Protein AF-A0A846ND90-F1 (afdb_monomer_lite)

Structure (mmCIF, N/CA/C/O backbone):
data_AF-A0A846ND90-F1
#
_entry.id   AF-A0A846ND90-F1
#
loop_
_atom_site.group_PDB
_atom_site.id
_atom_site.type_symbol
_atom_site.label_atom_id
_atom_site.label_alt_id
_atom_site.label_comp_id
_atom_site.label_asym_id
_atom_site.label_entity_id
_atom_site.label_seq_id
_atom_site.pdbx_PDB_ins_code
_atom_site.Cartn_x
_atom_site.Cartn_y
_atom_site.Cartn_z
_atom_site.occupancy
_atom_site.B_iso_or_equiv
_atom_site.auth_seq_id
_atom_site.auth_comp_id
_atom_site.auth_asym_id
_atom_site.auth_atom_id
_atom_site.pdbx_PDB_model_num
ATOM 1 N N . GLU A 1 1 ? 7.556 6.032 19.348 1.00 87.06 1 GLU A N 1
ATOM 2 C CA . GLU A 1 1 ? 6.695 7.210 19.577 1.00 87.06 1 GLU A CA 1
ATOM 3 C C . GLU A 1 1 ? 6.158 7.817 18.280 1.00 87.06 1 GLU A C 1
ATOM 5 O O . GLU A 1 1 ? 4.956 7.757 18.061 1.00 87.06 1 GLU A O 1
ATOM 10 N N . MET A 1 2 ? 7.021 8.259 17.358 1.00 95.12 2 MET A N 1
ATOM 11 C CA . MET A 1 2 ? 6.627 8.879 16.077 1.00 95.12 2 MET A CA 1
ATOM 12 C C . MET A 1 2 ? 5.592 8.087 15.252 1.00 95.12 2 MET A C 1
ATOM 14 O O . MET A 1 2 ? 4.569 8.639 14.861 1.00 95.12 2 MET A O 1
ATOM 18 N N . TRP A 1 3 ? 5.807 6.786 15.017 1.00 96.06 3 TRP A N 1
ATOM 19 C CA . TRP A 1 3 ? 4.872 5.975 14.218 1.00 96.06 3 TRP A CA 1
ATOM 20 C C . TRP A 1 3 ? 3.483 5.865 14.852 1.00 96.06 3 TRP A C 1
ATOM 22 O O . TRP A 1 3 ? 2.483 5.852 14.142 1.00 96.06 3 TRP A O 1
ATOM 32 N N . LYS A 1 4 ? 3.401 5.826 16.188 1.00 96.75 4 LYS A N 1
ATOM 33 C CA . LYS A 1 4 ? 2.114 5.782 16.896 1.00 96.75 4 LYS A CA 1
ATOM 34 C C . LYS A 1 4 ? 1.340 7.084 16.689 1.00 96.75 4 LYS A C 1
ATOM 36 O O . LYS A 1 4 ? 0.160 7.034 16.376 1.00 96.75 4 LYS A O 1
ATOM 41 N N . GLN A 1 5 ? 2.016 8.228 16.797 1.00 97.19 5 GLN A N 1
ATOM 42 C CA . GLN A 1 5 ? 1.405 9.540 16.560 1.00 97.19 5 GLN A CA 1
ATOM 43 C C . GLN A 1 5 ? 0.923 9.688 15.114 1.00 97.19 5 GLN A C 1
ATOM 45 O O . GLN A 1 5 ? -0.200 10.133 14.882 1.00 97.19 5 GLN A O 1
ATOM 50 N N . LEU A 1 6 ? 1.735 9.247 14.146 1.00 97.38 6 LEU A N 1
ATOM 51 C CA . LEU A 1 6 ? 1.338 9.215 12.740 1.00 97.38 6 LEU A CA 1
ATOM 52 C C . LEU A 1 6 ? 0.095 8.340 12.529 1.00 97.38 6 LEU A C 1
ATOM 54 O O . LEU A 1 6 ? -0.850 8.772 11.878 1.00 97.38 6 LEU A O 1
ATOM 58 N N . ALA A 1 7 ? 0.062 7.144 13.120 1.00 97.69 7 ALA A N 1
ATOM 59 C CA . ALA A 1 7 ? -1.089 6.254 13.016 1.00 97.69 7 ALA A CA 1
ATOM 60 C C . ALA A 1 7 ? -2.369 6.873 13.593 1.00 97.69 7 ALA A C 1
ATOM 62 O O . ALA A 1 7 ? -3.419 6.767 12.967 1.00 97.69 7 ALA A O 1
ATOM 63 N N . GLU A 1 8 ? -2.305 7.532 14.754 1.00 97.69 8 GLU A N 1
ATOM 64 C CA . GLU A 1 8 ? -3.481 8.194 15.338 1.00 97.69 8 GLU A CA 1
ATOM 65 C C . GLU A 1 8 ? -3.998 9.337 14.460 1.00 97.69 8 GLU A C 1
ATOM 67 O O . GLU A 1 8 ? -5.210 9.474 14.268 1.00 97.69 8 GLU A O 1
ATOM 72 N N . ARG A 1 9 ? -3.088 10.108 13.856 1.00 97.69 9 ARG A N 1
ATOM 73 C CA . ARG A 1 9 ? -3.450 11.152 12.898 1.00 97.69 9 ARG A CA 1
ATOM 74 C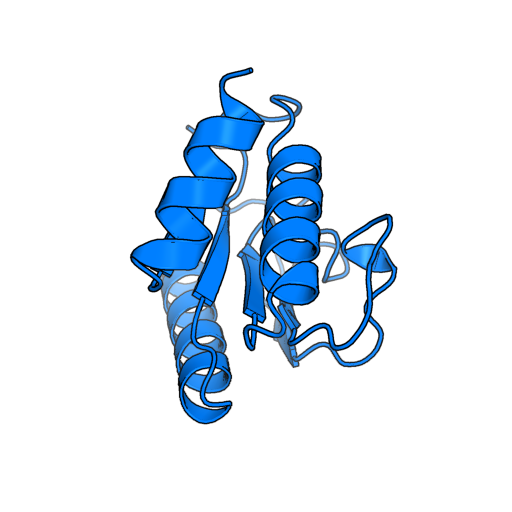 C . ARG A 1 9 ? -4.143 10.565 11.667 1.00 97.69 9 ARG A C 1
ATOM 76 O O . ARG A 1 9 ? -5.246 10.987 11.338 1.00 97.69 9 ARG A O 1
ATOM 83 N N . ILE A 1 10 ? -3.551 9.544 11.049 1.00 97.88 10 ILE A N 1
ATOM 84 C CA . ILE A 1 10 ? -4.088 8.889 9.846 1.00 97.88 10 ILE A CA 1
ATOM 85 C C . ILE A 1 10 ? -5.454 8.245 10.106 1.00 97.88 10 ILE A C 1
ATOM 87 O O . ILE A 1 10 ? -6.377 8.395 9.309 1.00 97.88 10 ILE A O 1
ATOM 91 N N . ARG A 1 11 ? -5.621 7.573 11.250 1.00 95.88 11 ARG A N 1
ATOM 92 C CA . ARG A 1 11 ? -6.900 6.966 11.655 1.00 95.88 11 ARG A CA 1
ATOM 93 C C . ARG A 1 11 ? -8.022 7.991 11.820 1.00 95.88 11 ARG A C 1
ATOM 95 O O . ARG A 1 11 ? -9.189 7.631 11.680 1.00 95.88 11 ARG A O 1
ATOM 102 N N . THR A 1 12 ? -7.674 9.230 12.161 1.00 96.56 12 THR A N 1
ATOM 103 C CA . THR A 1 12 ? -8.631 10.316 12.399 1.00 96.56 12 THR A CA 1
ATOM 104 C C . THR A 1 12 ? -8.936 11.075 11.114 1.00 96.56 12 THR A C 1
ATOM 106 O O . THR A 1 12 ? -10.102 11.231 10.762 1.00 96.56 12 THR A O 1
ATOM 109 N N . GLU A 1 13 ? -7.896 11.530 10.414 1.00 97.00 13 GLU A N 1
ATOM 110 C CA . GLU A 1 13 ? -8.021 12.336 9.196 1.00 97.00 13 GLU A CA 1
ATOM 111 C C . GLU A 1 13 ? -8.562 11.513 8.026 1.00 97.00 13 GLU A C 1
ATOM 113 O O . GLU A 1 13 ? -9.364 12.026 7.245 1.00 97.00 13 GLU A O 1
ATOM 118 N N . LYS A 1 14 ? -8.179 10.228 7.952 1.00 97.88 14 LYS A N 1
ATOM 119 C CA . LYS A 1 14 ? -8.438 9.339 6.815 1.00 97.88 14 LYS A CA 1
ATOM 120 C C . LYS A 1 14 ? -7.874 9.915 5.501 1.00 97.88 14 LYS A C 1
ATOM 122 O O . LYS A 1 14 ? -7.346 11.024 5.452 1.00 97.88 14 LYS A O 1
ATOM 127 N N . GLY A 1 15 ? -7.964 9.155 4.411 1.00 97.56 15 GLY A N 1
ATOM 128 C CA . GLY A 1 15 ? -7.519 9.605 3.088 1.00 97.56 15 GLY A CA 1
ATOM 129 C C . GLY A 1 15 ? -6.357 8.803 2.513 1.00 97.56 15 GLY A C 1
ATOM 130 O O . GLY A 1 15 ? -6.186 7.625 2.817 1.00 97.56 15 GLY A O 1
ATOM 131 N N . ASN A 1 16 ? -5.594 9.432 1.622 1.00 97.69 16 ASN A N 1
ATOM 132 C CA . ASN A 1 16 ? -4.597 8.751 0.801 1.00 97.69 16 ASN A CA 1
ATOM 133 C C . ASN A 1 16 ? -3.185 9.169 1.208 1.00 97.69 16 ASN A C 1
ATOM 135 O O . ASN A 1 16 ? -2.905 10.363 1.320 1.00 97.69 16 ASN A O 1
ATOM 139 N N . TYR A 1 17 ? -2.293 8.199 1.370 1.00 97.81 17 TYR A N 1
ATOM 140 C CA . TYR A 1 17 ? -0.940 8.420 1.863 1.00 97.81 17 TYR A CA 1
ATOM 141 C C . TYR A 1 17 ? 0.072 7.714 0.968 1.00 97.81 17 TYR A C 1
ATOM 143 O O . TYR A 1 17 ? 0.022 6.498 0.794 1.00 97.81 17 TYR A O 1
ATOM 151 N N . LEU A 1 18 ? 1.008 8.484 0.422 1.00 96.44 18 LEU A N 1
ATOM 152 C CA . LEU A 1 18 ? 2.148 7.972 -0.329 1.00 96.44 18 LEU A CA 1
ATOM 153 C C . LEU A 1 18 ? 3.325 7.760 0.630 1.00 96.44 18 LEU A C 1
ATOM 155 O O . LEU A 1 18 ? 3.684 8.669 1.382 1.00 96.44 18 LEU A O 1
ATOM 159 N N . ILE A 1 19 ? 3.914 6.568 0.611 1.00 95.44 19 ILE A N 1
ATOM 160 C CA . ILE A 1 19 ? 5.038 6.187 1.466 1.00 95.44 19 ILE A CA 1
ATOM 161 C C . ILE A 1 19 ? 6.297 6.145 0.599 1.00 95.44 19 ILE A C 1
ATOM 163 O O . ILE A 1 19 ? 6.447 5.284 -0.263 1.00 95.44 19 ILE A O 1
ATOM 167 N N . LEU A 1 20 ? 7.194 7.103 0.844 1.00 93.50 20 LEU A N 1
ATOM 168 C CA . LEU A 1 20 ? 8.431 7.328 0.093 1.00 93.50 20 LEU A CA 1
ATOM 169 C C . LEU A 1 20 ? 9.662 7.133 0.975 1.00 93.50 20 LEU A C 1
ATOM 171 O O . LEU A 1 20 ? 9.617 7.316 2.192 1.00 93.50 20 LEU A O 1
ATOM 175 N N . GLY A 1 21 ? 10.786 6.804 0.344 1.00 90.88 21 GLY A N 1
ATOM 176 C CA . GLY A 1 21 ? 12.056 6.571 1.025 1.00 90.88 21 GLY A CA 1
ATOM 177 C C . GLY A 1 21 ? 12.943 5.592 0.266 1.00 90.88 21 GLY A C 1
ATOM 178 O O . GLY A 1 21 ? 12.470 4.833 -0.576 1.00 90.88 21 GLY A O 1
ATOM 179 N N . LYS A 1 22 ? 14.237 5.594 0.584 1.00 90.00 22 LYS A N 1
ATOM 180 C CA . LYS A 1 22 ? 15.243 4.748 -0.076 1.00 90.00 22 LYS A CA 1
ATOM 181 C C . LYS A 1 22 ? 14.949 3.252 0.088 1.00 90.00 22 LYS A C 1
ATOM 183 O O . LYS A 1 22 ? 14.168 2.850 0.954 1.00 90.00 22 LYS A O 1
ATOM 188 N N . VAL A 1 23 ? 15.580 2.426 -0.743 1.00 86.12 23 VAL A N 1
ATOM 189 C CA . VAL A 1 23 ? 15.613 0.963 -0.555 1.00 86.12 23 VAL A CA 1
ATOM 190 C C . VAL A 1 23 ? 16.045 0.639 0.887 1.00 86.12 23 VAL A C 1
ATOM 192 O O . VAL A 1 23 ? 16.854 1.367 1.465 1.00 86.12 23 VAL A O 1
ATOM 195 N N . ASP A 1 24 ? 15.424 -0.374 1.494 1.00 84.75 24 ASP A N 1
ATOM 196 C CA . ASP A 1 24 ? 15.667 -0.826 2.876 1.00 84.75 24 ASP A CA 1
ATOM 197 C C . ASP A 1 24 ? 15.475 0.223 3.991 1.00 84.75 24 ASP A C 1
ATOM 199 O O . ASP A 1 24 ? 15.927 0.047 5.121 1.00 84.75 24 ASP A O 1
ATOM 203 N N . SER A 1 25 ? 14.736 1.311 3.735 1.00 90.38 25 SER A N 1
ATOM 204 C CA . SER A 1 25 ? 14.458 2.335 4.758 1.00 90.38 25 SER A CA 1
ATOM 205 C C . SER A 1 25 ? 13.311 1.984 5.723 1.00 90.38 25 SER A C 1
ATOM 207 O O . SER A 1 25 ? 12.913 2.827 6.528 1.00 90.38 25 SER A O 1
ATOM 209 N N . GLY A 1 26 ? 12.725 0.785 5.617 1.00 92.12 26 GLY A N 1
ATOM 210 C CA . GLY A 1 26 ? 11.608 0.328 6.458 1.00 92.12 26 GLY A CA 1
ATOM 211 C C . GLY A 1 26 ? 10.200 0.737 5.993 1.00 92.12 26 GLY A C 1
ATOM 212 O O . GLY A 1 26 ? 9.277 0.752 6.808 1.00 92.12 26 GLY A O 1
ATOM 213 N N . LYS A 1 27 ? 10.009 1.072 4.706 1.00 93.44 27 LYS A N 1
ATOM 214 C CA . LYS A 1 27 ? 8.704 1.489 4.143 1.00 93.44 27 LYS A CA 1
ATOM 215 C C . LYS A 1 27 ? 7.634 0.402 4.224 1.00 93.44 27 LYS A C 1
ATOM 217 O O . LYS A 1 27 ? 6.551 0.682 4.732 1.00 93.44 27 LYS A O 1
ATOM 222 N N . SER A 1 28 ? 7.937 -0.831 3.811 1.00 92.62 28 SER A N 1
ATOM 223 C CA . SER A 1 28 ? 6.983 -1.947 3.901 1.00 92.62 28 SER A CA 1
ATOM 224 C C . SER A 1 28 ? 6.597 -2.225 5.356 1.00 92.62 28 SER A C 1
ATOM 226 O O . SER A 1 28 ? 5.414 -2.316 5.678 1.00 92.62 28 SER A O 1
ATOM 228 N N . SER A 1 29 ? 7.560 -2.205 6.287 1.00 95.31 29 SER A N 1
ATOM 229 C CA . SER A 1 29 ? 7.275 -2.350 7.724 1.00 95.31 29 SER A CA 1
ATOM 230 C C . SER A 1 29 ? 6.397 -1.221 8.276 1.00 95.31 29 SER A C 1
ATOM 232 O O . SER A 1 29 ? 5.493 -1.476 9.076 1.00 95.31 29 SER A O 1
ATOM 234 N N . LEU A 1 30 ? 6.630 0.026 7.852 1.00 96.56 30 LEU A N 1
ATOM 235 C CA . LEU A 1 30 ? 5.768 1.155 8.202 1.00 96.56 30 LEU A CA 1
ATOM 236 C C . LEU A 1 30 ? 4.359 0.971 7.622 1.00 96.56 30 LEU A C 1
ATOM 238 O O . LEU A 1 30 ? 3.381 1.188 8.336 1.00 96.56 30 LEU A O 1
ATOM 242 N N . THR A 1 31 ? 4.250 0.535 6.368 1.00 96.94 31 THR A N 1
ATOM 243 C CA . THR A 1 31 ? 2.974 0.271 5.691 1.00 96.94 31 THR A CA 1
ATOM 244 C C . THR A 1 31 ? 2.167 -0.773 6.457 1.00 96.94 31 THR A C 1
ATOM 246 O O . THR A 1 31 ? 1.048 -0.486 6.878 1.00 96.94 31 THR A O 1
ATOM 249 N N . VAL A 1 32 ? 2.760 -1.934 6.755 1.00 97.50 32 VAL A N 1
ATOM 250 C CA . VAL A 1 32 ? 2.137 -2.999 7.561 1.00 97.50 32 VAL A CA 1
ATOM 251 C C . VAL A 1 32 ? 1.706 -2.479 8.935 1.00 97.50 32 VAL A C 1
ATOM 253 O O . VAL A 1 32 ? 0.584 -2.732 9.387 1.00 97.50 32 VAL A O 1
ATOM 256 N N . PHE A 1 33 ? 2.565 -1.705 9.608 1.00 98.06 33 PHE A N 1
ATOM 257 C CA . PHE A 1 33 ? 2.230 -1.106 10.897 1.00 98.06 33 PHE A CA 1
ATOM 258 C C . PHE A 1 33 ? 0.998 -0.192 10.797 1.00 98.06 33 PHE A C 1
ATOM 260 O O . PHE A 1 33 ? 0.081 -0.321 11.612 1.00 98.06 33 PHE A O 1
ATOM 267 N N . LEU A 1 34 ? 0.953 0.712 9.816 1.00 98.25 34 LEU A N 1
ATOM 268 C CA . LEU A 1 34 ? -0.143 1.668 9.632 1.00 98.25 34 LEU A CA 1
ATOM 269 C C . LEU A 1 34 ? -1.449 0.986 9.204 1.00 98.25 34 LEU A C 1
ATOM 271 O O . LEU A 1 34 ? -2.506 1.330 9.740 1.00 98.25 34 LEU A O 1
ATOM 275 N N . VAL A 1 35 ? -1.379 -0.008 8.313 1.00 98.00 35 VAL A N 1
ATOM 276 C CA . VAL A 1 35 ? -2.519 -0.843 7.901 1.00 98.00 35 VAL A CA 1
ATOM 277 C C . VAL A 1 35 ? -3.146 -1.502 9.126 1.00 98.00 35 VAL A C 1
ATOM 279 O O . VAL A 1 35 ? -4.322 -1.282 9.411 1.00 98.00 35 VAL A O 1
ATOM 282 N N . ASN A 1 36 ? -2.349 -2.208 9.932 1.00 98.31 36 ASN A N 1
ATOM 283 C CA . ASN A 1 36 ? -2.835 -2.891 11.131 1.00 98.31 36 ASN A CA 1
ATOM 284 C C . ASN A 1 36 ? -3.457 -1.938 12.158 1.00 98.31 36 ASN A C 1
ATOM 286 O O . ASN A 1 36 ? -4.459 -2.271 12.797 1.00 98.31 36 ASN A O 1
ATOM 290 N N . ARG A 1 37 ? -2.896 -0.732 12.322 1.00 98.06 37 ARG A N 1
ATOM 291 C CA . ARG A 1 37 ? -3.521 0.307 13.148 1.00 98.06 37 ARG A CA 1
ATOM 292 C C . ARG A 1 37 ? -4.868 0.717 12.543 1.00 98.06 37 ARG A C 1
ATOM 294 O O . ARG A 1 37 ? -5.871 0.740 13.248 1.00 98.06 37 ARG A O 1
ATOM 301 N N . CYS A 1 38 ? -4.973 0.998 11.257 1.00 98.12 38 CYS A N 1
ATOM 302 C CA . CYS A 1 38 ? -6.264 1.376 10.677 1.00 98.12 38 CYS A CA 1
ATOM 303 C C . CYS A 1 38 ? -7.329 0.264 10.828 1.00 98.12 38 CYS A C 1
ATOM 305 O O . CYS A 1 38 ? -8.446 0.551 11.268 1.00 98.12 38 CYS A O 1
ATOM 307 N N . LEU A 1 39 ? -6.954 -1.003 10.629 1.00 97.50 39 LEU A N 1
ATOM 308 C CA . LEU A 1 39 ? -7.837 -2.166 10.805 1.00 97.50 39 LEU A CA 1
ATOM 309 C C . LEU A 1 39 ? -8.347 -2.336 12.242 1.00 97.50 39 LEU A C 1
ATOM 311 O O . LEU A 1 39 ? -9.515 -2.635 12.466 1.00 97.50 39 LEU A O 1
ATOM 315 N N . GLU A 1 40 ? -7.520 -2.063 13.250 1.00 97.19 40 GLU A N 1
ATOM 316 C CA . GLU A 1 40 ? -7.943 -2.048 14.661 1.00 97.19 40 GLU A CA 1
ATOM 317 C C . GLU A 1 40 ? -9.053 -1.027 14.967 1.00 97.19 40 GLU A C 1
ATOM 319 O O . GLU A 1 40 ? -9.817 -1.213 15.913 1.00 97.19 40 GLU A O 1
ATOM 324 N N . LYS A 1 41 ? -9.155 0.051 14.178 1.00 96.00 41 LYS A N 1
ATOM 325 C CA . LYS A 1 41 ? -10.267 1.018 14.245 1.00 96.00 41 LYS A CA 1
ATOM 326 C C . LYS A 1 41 ? -11.436 0.634 13.337 1.00 96.00 41 LYS A C 1
ATOM 328 O O . LYS A 1 41 ? -12.376 1.412 13.220 1.00 96.00 41 LYS A O 1
ATOM 333 N N . LYS A 1 42 ? -11.391 -0.561 12.740 1.00 97.06 42 LYS A N 1
ATOM 334 C CA . LYS A 1 42 ? -12.363 -1.080 11.772 1.00 97.06 42 LYS A CA 1
ATOM 335 C C . LYS A 1 42 ? -12.503 -0.193 10.533 1.00 97.06 42 LYS A C 1
ATOM 337 O O . LYS A 1 42 ? -13.566 -0.172 9.922 1.00 97.06 42 LYS A O 1
ATOM 342 N N . LEU A 1 43 ? -11.445 0.545 10.188 1.00 97.94 43 LEU A N 1
ATOM 343 C CA . LEU A 1 43 ? -11.416 1.322 8.956 1.00 97.94 43 LEU A CA 1
ATOM 344 C C . LEU A 1 43 ? -11.214 0.385 7.773 1.00 97.94 43 LEU A C 1
ATOM 346 O O . LEU A 1 43 ? -10.438 -0.567 7.862 1.00 97.94 43 LEU A O 1
ATOM 350 N N . ARG A 1 44 ? -11.864 0.687 6.652 1.00 98.06 44 ARG A N 1
ATOM 351 C CA . ARG A 1 44 ? -11.620 -0.028 5.398 1.00 98.06 44 ARG A CA 1
ATOM 352 C C . ARG A 1 44 ? -10.344 0.499 4.744 1.00 98.06 44 ARG A C 1
ATOM 354 O O . ARG A 1 44 ? -10.305 1.654 4.321 1.00 98.06 44 ARG A O 1
ATOM 361 N N . VAL A 1 45 ? -9.305 -0.329 4.676 1.00 98.38 45 VAL A N 1
ATOM 362 C CA . VAL A 1 45 ? -7.968 0.077 4.221 1.00 98.38 45 VAL A CA 1
ATOM 363 C C . VAL A 1 45 ? -7.671 -0.526 2.857 1.00 98.38 45 VAL A C 1
ATOM 365 O O . VAL A 1 45 ? -7.850 -1.719 2.662 1.00 98.38 45 VAL A O 1
ATOM 368 N N . GLY A 1 46 ? -7.206 0.296 1.924 1.00 98.38 46 GLY A N 1
ATOM 369 C CA . GLY A 1 46 ? -6.597 -0.142 0.678 1.00 98.38 46 GLY A CA 1
ATOM 370 C C . GLY A 1 46 ? -5.085 0.019 0.730 1.00 98.38 46 GLY A C 1
ATOM 371 O O . GLY A 1 46 ? -4.575 0.947 1.361 1.00 98.38 46 GLY A O 1
ATOM 372 N N . VAL A 1 47 ? -4.369 -0.855 0.041 1.00 98.25 47 VAL A N 1
ATOM 373 C CA . VAL A 1 47 ? -2.926 -0.731 -0.144 1.00 98.25 47 VAL A CA 1
ATOM 374 C C . VAL A 1 47 ? -2.612 -0.917 -1.625 1.00 98.25 47 VAL A C 1
ATOM 376 O O . VAL A 1 47 ? -3.187 -1.797 -2.260 1.00 98.25 47 VAL A O 1
ATOM 379 N N . VAL A 1 48 ? -1.742 -0.075 -2.169 1.00 98.12 48 VAL A N 1
ATOM 380 C CA . VAL A 1 48 ? -1.058 -0.278 -3.447 1.00 98.12 48 VAL A CA 1
ATOM 381 C C . VAL A 1 48 ? 0.409 -0.483 -3.120 1.00 98.12 48 VAL A C 1
ATOM 383 O O . VAL A 1 48 ? 0.979 0.295 -2.355 1.00 98.12 48 VAL A O 1
ATOM 386 N N . ASP A 1 49 ? 1.008 -1.498 -3.710 1.00 96.44 49 ASP A N 1
ATOM 387 C CA . ASP A 1 49 ? 2.435 -1.738 -3.660 1.00 96.44 49 ASP A CA 1
ATOM 388 C C . ASP A 1 49 ? 3.016 -1.590 -5.065 1.00 96.44 49 ASP A C 1
ATOM 390 O O . ASP A 1 49 ? 2.711 -2.364 -5.976 1.00 96.44 49 ASP A O 1
ATOM 394 N N . ALA A 1 50 ? 3.772 -0.510 -5.234 1.00 94.75 50 ALA A N 1
ATO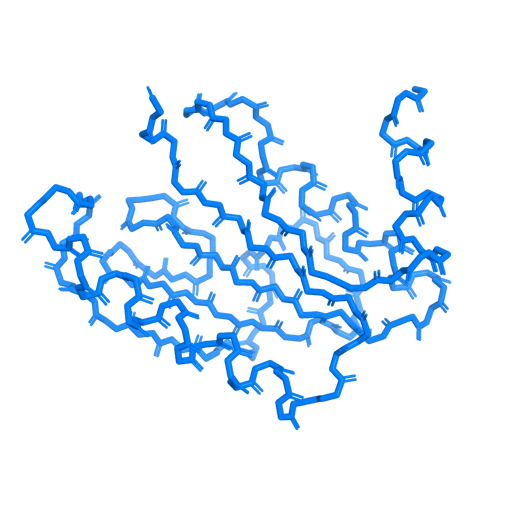M 395 C CA . ALA A 1 50 ? 4.284 -0.008 -6.499 1.00 94.75 50 ALA A CA 1
ATOM 396 C C . ALA A 1 50 ? 5.812 -0.154 -6.594 1.00 94.75 50 ALA A C 1
ATOM 398 O O . ALA A 1 50 ? 6.491 0.702 -7.166 1.00 94.75 50 ALA A O 1
ATOM 399 N N . ASP A 1 51 ? 6.358 -1.221 -6.010 1.00 92.88 51 ASP A N 1
ATOM 400 C CA . ASP A 1 51 ? 7.750 -1.620 -6.189 1.00 92.88 51 ASP A CA 1
ATOM 401 C C . ASP A 1 51 ? 7.848 -2.759 -7.211 1.00 92.88 51 ASP A C 1
ATOM 403 O O . ASP A 1 51 ? 7.422 -3.883 -6.969 1.00 92.88 51 ASP A O 1
ATOM 407 N N . LEU A 1 52 ? 8.407 -2.456 -8.383 1.00 91.88 52 LEU A N 1
ATOM 408 C CA . LEU A 1 52 ? 8.539 -3.415 -9.482 1.00 91.88 52 LEU A CA 1
ATOM 409 C C . LEU A 1 52 ? 9.597 -4.495 -9.241 1.00 91.88 52 LEU A C 1
ATOM 411 O O . LEU A 1 52 ? 9.570 -5.536 -9.903 1.00 91.88 52 LEU A O 1
ATOM 415 N N . GLY A 1 53 ? 10.570 -4.227 -8.369 1.00 88.06 53 GLY A N 1
ATOM 416 C CA . GLY A 1 53 ? 11.697 -5.122 -8.134 1.00 88.06 53 GLY A CA 1
ATOM 417 C C . GLY A 1 53 ? 11.512 -5.992 -6.900 1.00 88.06 53 GLY A C 1
ATOM 418 O O . GLY A 1 53 ? 11.850 -7.172 -6.937 1.00 88.06 53 GLY A O 1
ATOM 419 N N . GLN A 1 54 ? 10.999 -5.401 -5.822 1.00 84.25 54 GLN A N 1
ATOM 420 C CA . GLN A 1 54 ? 10.874 -6.032 -4.506 1.00 84.25 54 GLN A CA 1
ATOM 421 C C . GLN A 1 54 ? 9.470 -5.848 -3.915 1.00 84.25 54 GLN A C 1
ATOM 423 O O . GLN A 1 54 ? 9.323 -5.718 -2.703 1.00 84.25 54 GLN A O 1
ATOM 428 N N . GLY A 1 55 ? 8.450 -5.779 -4.771 1.00 85.69 55 GLY A N 1
ATOM 429 C CA . GLY A 1 55 ? 7.064 -5.713 -4.331 1.00 85.69 55 GLY A CA 1
ATOM 430 C C . GLY A 1 55 ? 6.650 -6.964 -3.554 1.00 85.69 55 GLY A C 1
ATOM 431 O O . GLY A 1 55 ? 6.971 -8.085 -3.933 1.00 85.69 55 GLY A O 1
ATOM 432 N N . ASP A 1 56 ? 5.895 -6.748 -2.488 1.00 89.19 56 ASP A N 1
ATOM 433 C CA . ASP A 1 56 ? 5.276 -7.753 -1.636 1.00 89.19 56 ASP A CA 1
ATOM 434 C C . ASP A 1 56 ? 3.930 -8.255 -2.221 1.00 89.19 56 ASP A C 1
ATOM 436 O O . ASP A 1 56 ? 3.466 -9.348 -1.901 1.00 89.19 56 ASP A O 1
ATOM 440 N N . LEU A 1 57 ? 3.250 -7.456 -3.063 1.00 90.25 57 LEU A N 1
ATOM 441 C CA . LEU A 1 57 ? 1.936 -7.814 -3.646 1.00 90.25 57 LEU A CA 1
ATOM 442 C C . LEU A 1 57 ? 1.990 -8.352 -5.082 1.00 90.25 57 LEU A C 1
ATOM 444 O O . LEU A 1 57 ? 0.960 -8.723 -5.666 1.00 90.25 57 LEU A O 1
ATOM 448 N N . GLY A 1 58 ? 3.169 -8.410 -5.679 1.00 82.75 58 GLY A N 1
ATOM 449 C CA . GLY A 1 58 ? 3.357 -8.859 -7.048 1.00 82.75 58 GLY A CA 1
ATOM 450 C C . GLY A 1 58 ? 4.668 -9.604 -7.19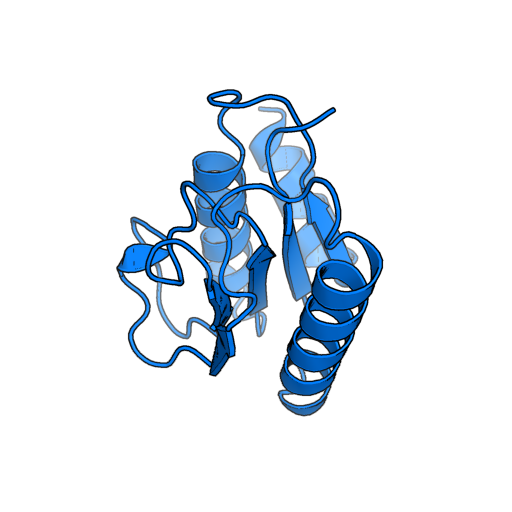9 1.00 82.75 58 GLY A C 1
ATOM 451 O O . GLY A 1 58 ? 5.646 -9.287 -6.538 1.00 82.75 58 GLY A O 1
ATOM 452 N N . GLU A 1 59 ? 4.689 -10.574 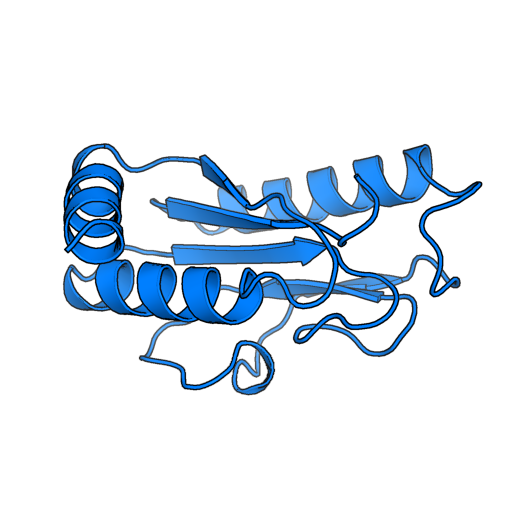-8.109 1.00 88.50 59 GLU A N 1
ATOM 453 C CA . GLU A 1 59 ? 5.961 -11.105 -8.597 1.00 88.50 59 GLU A CA 1
ATOM 454 C C . GLU A 1 59 ? 6.764 -9.980 -9.280 1.00 88.50 59 GLU A C 1
ATOM 456 O O . GLU A 1 59 ? 6.168 -8.994 -9.738 1.00 88.50 59 GLU A O 1
ATOM 461 N N . PRO A 1 60 ? 8.093 -10.124 -9.418 1.00 92.00 60 PRO A N 1
ATOM 462 C CA . PRO A 1 60 ? 8.920 -9.134 -10.096 1.00 92.00 60 PRO A CA 1
ATOM 463 C C . PRO A 1 60 ? 8.345 -8.714 -11.460 1.00 92.00 60 PRO A C 1
ATOM 465 O O . PRO A 1 60 ? 8.025 -9.547 -12.311 1.00 92.00 60 PRO A O 1
ATOM 468 N N . GLY A 1 61 ? 8.213 -7.402 -11.671 1.00 93.19 61 GLY A N 1
ATOM 469 C CA . GLY A 1 61 ? 7.597 -6.814 -12.864 1.00 93.19 61 GLY A CA 1
ATOM 470 C C . GLY A 1 61 ? 6.083 -6.595 -12.794 1.00 93.19 61 GLY A C 1
ATOM 471 O O . GLY A 1 61 ? 5.493 -6.144 -13.784 1.00 93.19 61 GLY A O 1
ATOM 472 N N . LEU A 1 62 ? 5.455 -6.881 -11.651 1.00 95.50 62 LEU A N 1
ATOM 473 C CA . LEU A 1 62 ? 4.076 -6.512 -11.351 1.00 95.50 62 LEU A CA 1
ATOM 474 C C . LEU A 1 62 ? 4.012 -5.474 -10.233 1.00 95.50 62 LEU A C 1
ATOM 476 O O . LEU A 1 62 ? 4.871 -5.416 -9.363 1.00 95.50 62 LEU A O 1
ATOM 480 N N . ILE A 1 63 ? 2.929 -4.704 -10.239 1.00 96.56 63 ILE A N 1
ATOM 481 C CA . ILE A 1 63 ? 2.468 -3.956 -9.069 1.00 96.56 63 ILE A CA 1
ATOM 482 C C . ILE A 1 63 ? 1.110 -4.500 -8.632 1.00 96.56 63 ILE A C 1
ATOM 484 O O . ILE A 1 63 ? 0.347 -5.030 -9.452 1.00 96.56 63 ILE A O 1
ATOM 488 N N . GLY A 1 64 ? 0.803 -4.380 -7.344 1.00 97.31 64 GLY A N 1
ATOM 489 C CA . GLY A 1 64 ? -0.385 -4.987 -6.751 1.00 97.31 64 GLY A CA 1
ATOM 490 C C . GLY A 1 64 ? -1.177 -4.025 -5.880 1.00 97.31 64 GLY A C 1
ATOM 491 O O . GLY A 1 64 ? -0.641 -3.062 -5.340 1.00 97.31 64 GLY A O 1
ATOM 492 N N . ALA A 1 65 ? -2.469 -4.290 -5.727 1.00 98.19 65 ALA A N 1
ATOM 493 C CA . ALA A 1 65 ? -3.306 -3.629 -4.744 1.00 98.19 65 ALA A CA 1
ATOM 494 C C . ALA A 1 65 ? -4.261 -4.606 -4.074 1.00 98.19 65 ALA A C 1
ATOM 496 O O . ALA A 1 65 ? -4.745 -5.556 -4.690 1.00 98.19 65 ALA A O 1
ATOM 497 N N . ALA A 1 66 ? -4.564 -4.347 -2.808 1.00 98.00 66 ALA A N 1
ATOM 498 C CA . ALA A 1 66 ? -5.439 -5.203 -2.029 1.00 98.00 66 ALA A CA 1
ATOM 499 C C . ALA A 1 66 ? -6.200 -4.433 -0.946 1.00 98.00 66 ALA A C 1
ATOM 501 O O . ALA A 1 66 ? -5.871 -3.293 -0.603 1.00 98.00 66 ALA A O 1
ATOM 502 N N . VAL A 1 67 ? -7.234 -5.081 -0.407 1.00 98.25 67 VAL A N 1
ATOM 503 C CA . VAL A 1 67 ? -8.041 -4.585 0.714 1.00 98.25 67 VAL A CA 1
ATOM 504 C C . VAL A 1 67 ? -7.983 -5.632 1.827 1.00 98.25 67 VAL A C 1
ATOM 506 O O . VAL A 1 67 ? -8.817 -6.537 1.824 1.00 98.25 67 VAL A O 1
ATOM 509 N N . PRO A 1 68 ? -7.001 -5.563 2.743 1.00 96.75 68 PRO A N 1
ATOM 510 C CA . PRO A 1 68 ? -6.935 -6.496 3.860 1.00 96.75 68 PRO A CA 1
ATOM 511 C C . PRO A 1 68 ? -8.156 -6.328 4.772 1.00 96.75 68 PRO A C 1
ATOM 513 O O . PRO A 1 68 ? -8.600 -5.209 5.044 1.00 96.75 68 PRO A O 1
ATOM 516 N N . ASP A 1 69 ? -8.692 -7.444 5.252 1.00 93.56 69 ASP A N 1
ATOM 517 C CA . ASP A 1 69 ? -9.825 -7.517 6.179 1.00 93.56 69 ASP A CA 1
ATOM 518 C C . ASP A 1 69 ? -9.423 -7.999 7.585 1.00 93.56 69 ASP A C 1
ATOM 520 O O . ASP A 1 69 ? -10.173 -7.807 8.546 1.00 93.56 69 ASP A O 1
ATOM 524 N N . GLU A 1 70 ? -8.204 -8.519 7.733 1.00 95.12 70 GLU A N 1
ATOM 525 C CA . GLU A 1 70 ? -7.595 -8.912 9.000 1.00 95.12 70 GLU A CA 1
ATOM 526 C C . GLU A 1 70 ? -6.159 -8.393 9.156 1.00 95.12 70 GLU A C 1
ATOM 528 O O . GLU A 1 70 ? -5.560 -7.845 8.229 1.00 95.12 70 GLU A O 1
ATOM 533 N N . LYS A 1 71 ? -5.612 -8.501 10.375 1.00 96.44 71 LYS A N 1
ATOM 534 C CA . LYS A 1 71 ? -4.242 -8.051 10.645 1.00 96.44 71 LYS A CA 1
ATOM 535 C C . LYS A 1 71 ? -3.245 -8.911 9.881 1.00 96.44 71 LYS A C 1
ATOM 537 O O . LYS A 1 71 ? -3.318 -10.131 9.937 1.00 96.44 71 LYS A O 1
ATOM 542 N N . ILE A 1 72 ? -2.258 -8.252 9.296 1.00 96.75 72 ILE A N 1
ATOM 543 C CA . ILE A 1 72 ? -1.224 -8.872 8.467 1.00 96.75 72 ILE A CA 1
ATOM 544 C C . ILE A 1 72 ? 0.146 -8.779 9.141 1.00 96.75 72 ILE A C 1
ATOM 546 O O . ILE A 1 72 ? 0.395 -7.853 9.921 1.00 96.75 72 ILE A O 1
ATOM 550 N N . THR A 1 73 ? 1.048 -9.712 8.849 1.00 95.88 73 THR A N 1
ATOM 551 C CA . THR A 1 73 ? 2.451 -9.631 9.292 1.00 95.88 73 THR A CA 1
ATOM 552 C C . THR A 1 73 ? 3.373 -9.129 8.190 1.00 95.88 73 THR A C 1
ATOM 554 O O . THR A 1 73 ? 4.330 -8.411 8.478 1.00 95.88 73 THR A O 1
ATOM 557 N N . SER A 1 74 ? 3.010 -9.417 6.945 1.00 94.81 74 SER A N 1
ATOM 558 C CA . SER A 1 74 ? 3.598 -8.912 5.714 1.00 94.81 74 SER A CA 1
ATOM 559 C C . SER A 1 74 ? 2.490 -8.512 4.739 1.00 94.81 74 SER A C 1
ATOM 561 O O . SER A 1 74 ? 1.352 -8.965 4.858 1.00 94.81 74 SER A O 1
ATOM 563 N N . LEU A 1 75 ? 2.807 -7.666 3.759 1.00 92.62 75 LEU A N 1
ATOM 564 C CA . LEU A 1 75 ? 1.906 -7.432 2.629 1.00 92.62 75 LEU A CA 1
ATOM 565 C C . LEU A 1 75 ? 1.728 -8.715 1.789 1.00 92.62 75 LEU A C 1
ATOM 567 O O . LEU A 1 75 ? 0.629 -8.953 1.296 1.00 92.62 75 LEU A O 1
ATOM 571 N N . GLU A 1 76 ? 2.744 -9.584 1.737 1.00 92.12 76 GLU A N 1
ATOM 572 C CA . GLU A 1 76 ? 2.713 -10.896 1.062 1.00 92.12 76 GLU A CA 1
ATOM 573 C C . GLU A 1 76 ? 1.625 -11.845 1.605 1.00 92.12 76 GLU A C 1
ATOM 575 O O . GLU A 1 76 ? 1.181 -12.756 0.906 1.00 92.12 76 GLU A O 1
ATOM 580 N N . ASP A 1 77 ? 1.161 -11.635 2.844 1.00 90.31 77 ASP A N 1
ATOM 581 C CA . ASP A 1 77 ? 0.132 -12.476 3.472 1.00 90.31 77 ASP A CA 1
ATOM 582 C C . ASP A 1 77 ? -1.254 -12.298 2.817 1.00 90.31 77 ASP A C 1
ATOM 584 O O . ASP A 1 77 ? -2.164 -13.108 3.025 1.00 90.31 77 ASP A O 1
ATOM 588 N N . ILE A 1 78 ? -1.447 -11.223 2.044 1.00 93.81 78 ILE A N 1
ATOM 589 C CA . ILE A 1 78 ? -2.743 -10.858 1.473 1.00 93.81 78 ILE A CA 1
ATOM 590 C C . ILE A 1 78 ? -3.022 -11.692 0.216 1.00 93.81 78 ILE A C 1
ATOM 592 O O . ILE A 1 78 ? -2.293 -11.634 -0.769 1.00 93.81 78 ILE A O 1
ATOM 596 N N . ARG A 1 79 ? -4.126 -12.451 0.219 1.00 86.38 79 ARG A N 1
ATOM 597 C CA . ARG A 1 79 ? -4.465 -13.378 -0.879 1.00 86.38 79 ARG A CA 1
ATOM 598 C C . ARG A 1 79 ? -5.178 -12.713 -2.055 1.00 86.38 79 ARG A C 1
ATOM 600 O O . ARG A 1 79 ? -4.830 -12.960 -3.210 1.00 86.38 79 ARG A O 1
ATOM 607 N N . ASP A 1 80 ? -6.169 -11.874 -1.769 1.00 92.25 80 ASP A N 1
ATOM 608 C CA . ASP A 1 80 ? -7.030 -11.263 -2.785 1.00 92.25 80 ASP A CA 1
ATOM 609 C C . ASP A 1 80 ? -6.409 -9.967 -3.320 1.00 92.25 80 ASP A C 1
ATOM 611 O O . ASP A 1 80 ? -6.726 -8.859 -2.877 1.00 92.25 80 ASP A O 1
ATOM 615 N N . VAL A 1 81 ? -5.493 -10.131 -4.277 1.00 96.50 81 VAL A N 1
ATOM 616 C CA . VAL A 1 81 ? -4.702 -9.040 -4.854 1.00 96.50 81 VAL A CA 1
ATOM 617 C C . VAL A 1 81 ? -5.064 -8.800 -6.318 1.00 96.50 81 VAL A C 1
ATOM 619 O O . VAL A 1 81 ? -4.969 -9.693 -7.163 1.00 96.50 81 VAL A O 1
ATOM 622 N N . GLU A 1 82 ? -5.410 -7.554 -6.623 1.00 97.81 82 GLU A N 1
ATOM 623 C CA . GLU A 1 82 ? -5.543 -7.023 -7.978 1.00 97.81 82 GLU A CA 1
ATOM 624 C C . GLU A 1 82 ? -4.163 -6.591 -8.488 1.00 97.81 82 GLU A C 1
ATOM 626 O O . GLU A 1 82 ? -3.425 -5.927 -7.764 1.00 97.81 82 GLU A O 1
ATOM 631 N N . ARG A 1 83 ? -3.786 -6.946 -9.722 1.00 97.06 83 ARG A N 1
ATOM 632 C CA . ARG A 1 83 ? -2.410 -6.739 -10.214 1.00 97.06 83 ARG A CA 1
ATOM 633 C C . ARG A 1 83 ? -2.354 -6.097 -11.589 1.00 97.06 83 ARG A C 1
ATOM 635 O O . ARG A 1 83 ? -3.260 -6.267 -12.405 1.00 97.06 83 ARG A O 1
ATOM 642 N N . ARG A 1 84 ? -1.258 -5.400 -11.874 1.00 97.50 84 ARG A N 1
ATOM 643 C CA . ARG A 1 84 ? -0.905 -4.911 -13.214 1.00 97.50 84 ARG A CA 1
ATOM 644 C C . ARG A 1 84 ? 0.497 -5.384 -13.562 1.00 97.50 84 ARG A C 1
ATOM 646 O O . ARG A 1 84 ? 1.385 -5.348 -12.717 1.00 97.50 84 ARG A O 1
ATOM 653 N N . PHE A 1 85 ? 0.674 -5.840 -14.796 1.00 96.31 85 PHE A N 1
ATOM 654 C CA . PHE A 1 85 ? 1.970 -6.257 -15.319 1.00 96.31 85 PHE A CA 1
ATOM 655 C C . PHE A 1 85 ? 2.613 -5.095 -16.070 1.00 96.31 85 PHE A C 1
ATOM 657 O O . PHE A 1 85 ? 2.007 -4.568 -17.000 1.00 96.31 85 PHE A O 1
ATOM 664 N N . ILE A 1 86 ? 3.823 -4.716 -15.660 1.00 96.25 86 ILE A N 1
ATOM 665 C CA . ILE A 1 86 ? 4.643 -3.694 -16.327 1.00 96.25 86 ILE A CA 1
ATOM 666 C C . ILE A 1 86 ? 5.739 -4.357 -17.171 1.00 96.25 86 ILE A C 1
ATOM 668 O O . ILE A 1 86 ? 6.094 -3.857 -18.232 1.00 96.25 86 ILE A O 1
ATOM 672 N N . GLY A 1 87 ? 6.242 -5.520 -16.737 1.00 93.88 87 GLY A N 1
ATOM 673 C CA . GLY A 1 87 ? 7.191 -6.328 -17.514 1.00 93.88 87 GLY A CA 1
ATOM 674 C C . GLY A 1 87 ? 8.662 -5.955 -17.352 1.00 93.88 87 GLY A C 1
ATOM 675 O O . GLY A 1 87 ? 9.506 -6.455 -18.092 1.00 93.88 87 GLY A O 1
ATOM 676 N N . THR A 1 88 ? 8.985 -5.128 -16.360 1.00 93.69 88 THR A N 1
ATOM 677 C CA . THR A 1 88 ? 10.355 -4.799 -15.950 1.00 93.69 88 THR A CA 1
ATOM 678 C C . THR A 1 88 ? 10.420 -4.653 -14.437 1.00 93.69 88 THR A C 1
ATOM 680 O O . THR A 1 88 ? 9.463 -4.203 -13.818 1.00 93.69 88 THR A O 1
ATOM 683 N N . THR A 1 89 ? 11.555 -5.007 -13.838 1.00 93.38 89 THR A N 1
ATOM 684 C CA . THR A 1 89 ? 11.823 -4.829 -12.401 1.00 93.38 89 THR A CA 1
ATOM 685 C C . THR A 1 89 ? 12.426 -3.463 -12.071 1.00 93.38 89 THR A C 1
ATOM 687 O O . THR A 1 89 ? 12.759 -3.185 -10.922 1.00 93.38 89 THR A O 1
ATOM 690 N N . SER A 1 90 ? 12.626 -2.623 -13.088 1.00 91.06 90 SER A N 1
ATOM 691 C CA . SER A 1 90 ? 13.162 -1.271 -12.971 1.00 91.06 90 SER A CA 1
ATOM 692 C C . SER A 1 90 ? 12.094 -0.265 -13.393 1.00 91.06 90 SER A C 1
ATOM 694 O O . SER A 1 90 ? 11.531 -0.438 -14.474 1.00 91.06 90 SER A O 1
ATOM 696 N N . PRO A 1 91 ? 11.853 0.801 -12.609 1.00 89.44 91 PRO A N 1
ATOM 697 C CA . PRO A 1 91 ? 10.943 1.874 -13.006 1.00 89.44 91 PRO A CA 1
ATOM 698 C C . PRO A 1 91 ? 11.503 2.741 -14.147 1.00 89.44 91 PRO A C 1
ATOM 700 O O . PRO A 1 91 ? 10.753 3.485 -14.769 1.00 89.44 91 PRO A O 1
ATOM 703 N N . HIS A 1 92 ? 12.808 2.656 -14.435 1.00 92.06 92 HIS A N 1
ATOM 704 C CA . HIS A 1 92 ? 13.438 3.452 -15.486 1.00 92.06 92 HIS A CA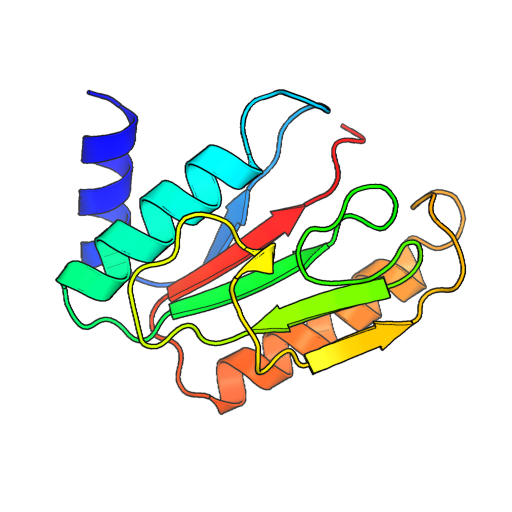 1
ATOM 705 C C . HIS A 1 92 ? 12.929 3.084 -16.885 1.00 92.06 92 HIS A C 1
ATOM 707 O O . HIS A 1 92 ? 13.030 1.923 -17.290 1.00 92.06 92 HIS A O 1
ATOM 713 N N . GLY A 1 93 ? 12.466 4.088 -17.633 1.00 93.69 93 GLY A N 1
ATOM 714 C CA . GLY A 1 93 ? 11.976 3.941 -19.005 1.00 93.69 93 GLY A CA 1
ATOM 715 C C . GLY A 1 93 ? 10.548 3.402 -19.117 1.00 93.69 93 GLY A C 1
ATOM 716 O O . GLY A 1 93 ? 10.122 3.104 -20.230 1.00 93.69 93 GLY A O 1
ATOM 717 N N . VAL A 1 94 ? 9.843 3.254 -17.991 1.00 94.94 94 VAL A N 1
ATOM 718 C CA . VAL A 1 94 ? 8.430 2.840 -17.908 1.00 94.94 94 VAL A CA 1
ATOM 719 C C . VAL A 1 94 ? 7.638 3.718 -16.932 1.00 94.94 94 VAL A C 1
ATOM 721 O O . VAL A 1 94 ? 6.674 3.275 -16.305 1.00 94.94 94 VAL A O 1
ATOM 724 N N . GLU A 1 95 ? 8.091 4.953 -16.708 1.00 93.81 95 GLU A N 1
ATOM 725 C CA . GLU A 1 95 ? 7.550 5.839 -15.678 1.00 93.81 95 GLU A CA 1
ATOM 726 C C . GLU A 1 95 ? 6.061 6.143 -15.915 1.00 93.81 95 GLU A C 1
ATOM 728 O O . GLU A 1 95 ? 5.270 6.136 -14.970 1.00 93.81 95 GLU A O 1
ATOM 733 N N . GLU A 1 96 ? 5.664 6.357 -17.174 1.00 95.75 96 GLU A N 1
ATOM 734 C CA . GLU A 1 96 ? 4.276 6.641 -17.551 1.00 95.75 96 GLU A CA 1
ATOM 735 C C . GLU A 1 96 ? 3.383 5.400 -17.398 1.00 95.75 96 GLU A C 1
ATOM 737 O O . GLU A 1 96 ? 2.278 5.484 -16.856 1.00 95.75 96 GLU A O 1
ATOM 742 N N . GLU A 1 97 ? 3.860 4.230 -17.824 1.00 96.75 97 GLU A N 1
ATOM 743 C CA . GLU A 1 97 ? 3.166 2.953 -17.663 1.00 96.75 97 GLU A CA 1
ATOM 744 C C . GLU A 1 97 ? 2.954 2.623 -16.184 1.00 96.75 97 GLU A C 1
ATOM 746 O O . GLU A 1 97 ? 1.855 2.225 -15.786 1.00 96.75 97 GLU A O 1
ATOM 751 N N . LEU A 1 98 ? 3.983 2.837 -15.361 1.00 95.81 98 LEU A N 1
ATOM 752 C CA . LEU A 1 98 ? 3.911 2.659 -13.918 1.00 95.81 98 LEU A CA 1
ATOM 753 C C . LEU A 1 98 ? 2.905 3.634 -13.292 1.00 95.81 98 LEU A C 1
ATOM 755 O O . LEU A 1 98 ? 2.054 3.212 -12.507 1.00 95.81 98 LEU A O 1
ATOM 759 N N . GLU A 1 99 ? 2.947 4.918 -13.656 1.00 95.81 99 GLU A N 1
ATOM 760 C CA . GLU A 1 99 ? 2.001 5.920 -13.157 1.00 95.81 99 GLU A CA 1
ATOM 761 C C . GLU A 1 99 ? 0.551 5.560 -13.518 1.00 95.81 99 GLU A C 1
ATOM 763 O O . GLU A 1 99 ? -0.340 5.615 -12.663 1.00 95.81 99 GLU A O 1
ATOM 768 N N . ASN A 1 100 ? 0.303 5.153 -14.764 1.00 98.06 100 ASN A N 1
ATOM 769 C CA . ASN A 1 100 ? -1.021 4.744 -15.226 1.00 98.06 100 ASN A CA 1
ATOM 770 C C . ASN A 1 100 ? -1.516 3.493 -14.492 1.00 98.06 100 ASN A C 1
ATOM 772 O O . ASN A 1 100 ? -2.655 3.460 -14.026 1.00 98.06 100 ASN A O 1
ATOM 776 N N . ALA A 1 101 ? -0.651 2.500 -14.288 1.00 97.94 101 ALA A N 1
ATOM 777 C CA . ALA A 1 101 ? -1.005 1.302 -13.540 1.00 97.94 101 ALA A CA 1
ATOM 778 C C . ALA A 1 101 ? -1.327 1.603 -12.063 1.00 97.94 101 ALA A C 1
ATOM 780 O O . ALA A 1 101 ? -2.278 1.042 -11.510 1.00 97.94 101 ALA A O 1
ATOM 781 N N . ILE A 1 102 ? -0.594 2.525 -11.425 1.00 97.69 102 ILE A N 1
ATOM 782 C CA . ILE A 1 102 ? -0.896 2.985 -10.060 1.00 97.69 102 ILE A CA 1
ATOM 783 C C . ILE A 1 102 ? -2.250 3.698 -10.021 1.00 97.69 102 ILE A C 1
ATOM 785 O O . ILE A 1 102 ? -3.045 3.435 -9.117 1.00 97.69 102 ILE A O 1
ATOM 789 N N . LYS A 1 103 ? -2.544 4.577 -10.991 1.00 98.19 103 LYS A N 1
ATOM 790 C CA . LYS A 1 103 ? -3.844 5.266 -11.094 1.00 98.19 103 LYS A CA 1
ATOM 791 C C . LYS A 1 103 ? -4.997 4.278 -11.256 1.00 98.19 103 LYS A C 1
ATOM 793 O O . LYS A 1 103 ? -6.017 4.438 -10.584 1.00 98.19 103 LYS A O 1
ATOM 798 N N . ASP A 1 104 ? -4.823 3.249 -12.078 1.00 98.56 104 ASP A N 1
ATOM 799 C CA . ASP A 1 104 ? -5.817 2.196 -12.282 1.00 98.56 104 ASP A CA 1
ATOM 800 C C . ASP A 1 104 ? -6.098 1.417 -10.991 1.00 98.56 104 ASP A C 1
ATOM 802 O O . ASP A 1 104 ? -7.257 1.250 -10.599 1.00 98.56 104 ASP A O 1
ATOM 806 N N . LEU A 1 105 ? -5.048 0.973 -10.290 1.00 98.50 105 LEU A N 1
ATOM 807 C CA . LEU A 1 105 ? -5.176 0.259 -9.015 1.00 98.50 105 LEU A CA 1
ATOM 808 C C . LEU A 1 105 ? -5.768 1.148 -7.913 1.00 98.50 105 LEU A C 1
ATOM 810 O O . LEU A 1 105 ? -6.626 0.712 -7.141 1.00 98.50 105 LEU A O 1
ATOM 814 N N . TYR A 1 106 ? -5.372 2.418 -7.866 1.00 98.31 106 TYR A N 1
ATOM 815 C CA . TYR A 1 106 ? -5.973 3.406 -6.978 1.00 98.31 106 TYR A CA 1
ATOM 816 C C . TYR A 1 106 ? -7.470 3.589 -7.275 1.00 98.31 106 TYR A C 1
ATOM 818 O O . TYR A 1 106 ? -8.286 3.577 -6.352 1.00 98.31 106 TYR A O 1
ATOM 826 N N . GLY A 1 107 ? -7.857 3.696 -8.550 1.00 98.31 107 GLY A N 1
ATOM 827 C CA . GLY A 1 107 ? -9.255 3.763 -8.978 1.00 98.31 107 GLY A CA 1
ATOM 828 C C . GLY A 1 107 ? -10.055 2.530 -8.552 1.00 98.31 107 GLY A C 1
ATOM 829 O O . GLY A 1 107 ? -11.158 2.661 -8.013 1.00 98.31 107 GLY A O 1
ATOM 830 N N . TRP A 1 108 ? -9.467 1.339 -8.695 1.00 98.44 108 TRP A N 1
ATOM 831 C CA . TRP A 1 108 ? -10.047 0.090 -8.200 1.00 98.44 108 TRP A CA 1
ATOM 832 C C . TRP A 1 108 ? -10.295 0.140 -6.684 1.00 98.44 108 TRP A C 1
ATOM 834 O O . TRP A 1 108 ? -11.416 -0.130 -6.249 1.00 98.44 108 TRP A O 1
ATOM 844 N N . LEU A 1 109 ? -9.316 0.581 -5.880 1.00 98.38 109 LEU A N 1
ATOM 845 C CA . LEU A 1 109 ? -9.464 0.745 -4.424 1.00 98.38 109 LEU A CA 1
ATOM 846 C C . LEU A 1 109 ? -10.517 1.791 -4.043 1.00 98.38 109 LEU A C 1
ATOM 848 O O . LEU A 1 109 ? -11.282 1.588 -3.096 1.00 98.38 109 LEU A O 1
ATOM 852 N N . LYS A 1 110 ? -10.610 2.897 -4.789 1.00 97.19 110 LYS A N 1
ATOM 853 C CA . LYS A 1 110 ? -11.675 3.892 -4.597 1.00 97.19 110 LYS A CA 1
ATOM 854 C C . LYS A 1 110 ? -13.055 3.279 -4.815 1.00 97.19 110 LYS A C 1
ATOM 856 O O . LYS A 1 110 ? -13.945 3.526 -4.004 1.00 97.19 110 LYS A O 1
ATOM 861 N N . GLY A 1 111 ? -13.210 2.421 -5.823 1.00 97.75 111 GLY A N 1
ATOM 862 C CA . GLY A 1 111 ? -14.431 1.641 -6.049 1.00 97.75 111 GLY A CA 1
ATOM 863 C C . GLY A 1 111 ? -14.760 0.645 -4.928 1.00 97.75 111 GLY A C 1
ATOM 864 O O . GLY A 1 111 ? -15.914 0.246 -4.780 1.00 97.75 111 GLY A O 1
ATOM 865 N N . LYS A 1 112 ? -13.782 0.269 -4.093 1.00 97.50 112 LYS A N 1
ATOM 866 C CA . LYS A 1 112 ? -13.989 -0.568 -2.900 1.00 97.50 112 LYS A CA 1
ATOM 867 C C . LYS A 1 112 ? -14.401 0.226 -1.658 1.00 97.50 112 LYS A C 1
ATOM 869 O O . LYS A 1 112 ? -14.550 -0.397 -0.612 1.00 97.50 112 LYS A O 1
ATOM 874 N N . ASN A 1 113 ? -14.607 1.543 -1.739 1.00 96.31 113 ASN A N 1
ATOM 875 C CA . ASN A 1 113 ? -14.953 2.406 -0.600 1.00 96.31 113 ASN A CA 1
ATOM 876 C C . ASN A 1 113 ? -13.918 2.372 0.540 1.00 96.31 113 ASN A C 1
ATOM 878 O O . ASN A 1 113 ? -14.283 2.417 1.715 1.00 96.31 113 ASN A O 1
ATOM 882 N N . CYS A 1 114 ? -12.626 2.269 0.212 1.00 97.88 114 CYS A N 1
ATOM 883 C CA . CYS A 1 114 ? -11.572 2.396 1.215 1.00 97.88 114 CYS A CA 1
ATOM 884 C C . CYS A 1 114 ? -11.578 3.805 1.826 1.00 97.88 114 CYS A C 1
ATOM 886 O O . CYS A 1 114 ? -11.615 4.814 1.119 1.00 97.88 114 CYS A O 1
ATOM 888 N N . GLU A 1 115 ? -11.536 3.856 3.152 1.00 98.31 115 GLU A N 1
ATOM 889 C CA . GLU A 1 115 ? -11.449 5.080 3.945 1.00 98.31 115 GLU A CA 1
ATOM 890 C C . GLU A 1 115 ? -10.008 5.583 4.031 1.00 98.31 115 GLU A C 1
ATOM 892 O O . GLU A 1 115 ? -9.768 6.787 4.097 1.00 98.31 115 GLU A O 1
ATOM 897 N N . VAL A 1 116 ? -9.052 4.654 4.018 1.00 98.56 116 VAL A N 1
ATOM 898 C CA . VAL A 1 116 ? -7.620 4.945 3.997 1.00 98.56 116 VAL A CA 1
ATOM 899 C C . VAL A 1 116 ? -6.984 4.169 2.857 1.00 98.56 116 VAL A C 1
ATOM 901 O O . VAL A 1 116 ? -7.258 2.980 2.711 1.00 98.56 116 VAL A O 1
ATOM 904 N N . ILE A 1 117 ? -6.143 4.816 2.055 1.00 98.69 117 ILE A N 1
ATOM 905 C CA . ILE A 1 117 ? -5.352 4.153 1.014 1.00 98.69 117 ILE A CA 1
ATOM 906 C C . ILE A 1 117 ? -3.879 4.476 1.236 1.00 98.69 117 ILE A C 1
ATOM 908 O O . ILE A 1 117 ? -3.505 5.646 1.290 1.00 98.69 117 ILE A O 1
ATOM 912 N N . PHE A 1 118 ? -3.044 3.447 1.335 1.00 98.38 118 PHE A N 1
ATOM 913 C CA . PHE A 1 118 ? -1.592 3.597 1.321 1.00 98.38 118 PHE A CA 1
ATOM 914 C C . PHE A 1 118 ? -1.040 3.217 -0.046 1.00 98.38 118 PHE A C 1
ATOM 916 O O . PHE A 1 118 ? -1.474 2.232 -0.632 1.00 98.38 118 PHE A O 1
ATOM 923 N N . ILE A 1 119 ? -0.073 3.982 -0.537 1.00 97.69 119 ILE A N 1
ATOM 924 C CA . ILE A 1 119 ? 0.699 3.655 -1.734 1.00 97.69 119 ILE A CA 1
ATOM 925 C C . ILE A 1 119 ? 2.152 3.498 -1.283 1.00 97.69 119 ILE A C 1
ATOM 927 O O . ILE A 1 119 ? 2.807 4.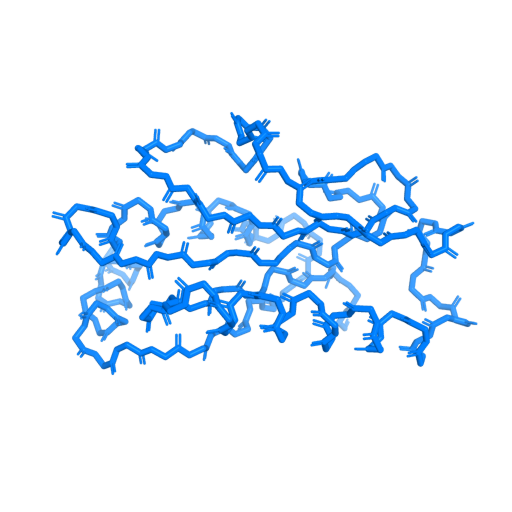490 -0.959 1.00 97.69 119 ILE A O 1
ATOM 931 N N . ASN A 1 120 ? 2.630 2.258 -1.195 1.00 95.69 120 ASN A N 1
ATOM 932 C CA . ASN A 1 120 ? 4.031 1.930 -0.942 1.00 95.69 120 ASN A CA 1
ATOM 933 C C . ASN A 1 120 ? 4.798 2.063 -2.258 1.00 95.69 120 ASN A C 1
ATOM 935 O O . ASN A 1 120 ? 4.510 1.347 -3.212 1.00 95.69 120 ASN A O 1
ATOM 939 N N . PHE A 1 121 ? 5.708 3.029 -2.338 1.00 91.44 121 PHE A N 1
ATOM 940 C CA . PHE A 1 121 ? 6.396 3.361 -3.583 1.00 91.44 121 PHE A CA 1
ATOM 941 C C . PHE A 1 121 ? 7.827 2.823 -3.592 1.00 91.44 121 PHE A C 1
ATOM 943 O O . PHE A 1 121 ? 8.447 2.659 -2.536 1.00 91.44 121 PHE A O 1
ATOM 950 N N . HIS A 1 122 ? 8.369 2.600 -4.787 1.00 86.56 122 HIS A N 1
ATOM 951 C CA . HIS A 1 122 ? 9.720 2.079 -4.964 1.00 86.56 122 HIS A CA 1
ATOM 952 C C . HIS A 1 122 ? 10.810 2.969 -4.347 1.00 86.56 122 HIS A C 1
ATOM 954 O O . HIS A 1 122 ? 10.666 4.183 -4.177 1.00 86.56 122 HIS A O 1
ATOM 960 N N . GLY A 1 123 ? 11.960 2.359 -4.057 1.00 82.12 123 GLY A N 1
ATOM 961 C CA . GLY A 1 123 ? 13.085 3.016 -3.383 1.00 82.12 123 GLY A CA 1
ATOM 962 C C . GLY A 1 123 ? 13.954 3.963 -4.219 1.00 82.12 123 GLY A C 1
ATOM 963 O O . GLY A 1 123 ? 14.949 4.459 -3.688 1.00 82.12 123 GLY A O 1
ATOM 964 N N . TRP A 1 124 ? 13.628 4.192 -5.494 1.00 76.88 124 TRP A N 1
ATOM 965 C CA . TRP A 1 124 ? 14.338 5.145 -6.353 1.00 76.88 124 TRP A CA 1
ATOM 966 C C . TRP A 1 124 ? 13.904 6.568 -5.976 1.00 76.88 124 TRP A C 1
ATOM 968 O O . TRP A 1 124 ? 12.774 6.964 -6.264 1.00 76.88 124 TRP A O 1
ATOM 978 N N . VAL A 1 125 ? 14.782 7.289 -5.269 1.00 60.72 125 VAL A N 1
ATOM 979 C CA . VAL A 1 125 ? 14.580 8.655 -4.746 1.00 60.72 125 VAL A CA 1
ATOM 980 C C . VAL A 1 125 ? 15.803 9.506 -5.040 1.00 60.72 125 VAL A C 1
ATOM 982 O O . VAL A 1 125 ? 16.923 8.984 -4.821 1.00 60.72 125 VAL A O 1
#

Foldseek 3Di:
DVLVVVLVVCLVVFDEAEQAAAPPPCRQVSVLVSLQSNVVVVFFEKEKELQQADTLQDDRQKIWMDTDNHRDPGSVVGDDIDMDGRPHRDCPPCVVVSVVRVVVRVVVVVVVVGRHYYYYHYRPD

Sequence (125 aa):
EMWKQLAERIRTEKGNYLILGKVDSGKSSLTVFLVNRCLEKKLRVGVVDADLGQGDLGEPGLIGAAVPDEKITSLEDIRDVERRFIGTTSPHGVEEELENAIKDLYGWLKGKNCEVIFINFHGWV

Secondary structure (DSSP, 8-state):
-HHHHHHHHHHHH-EEEEE---TTSSHHHHHHHHHHHHHHTT--EEEEEE-TTT-SSSSTTEEEEE---S--SSGGG--SEEEEE-S-S--TT-HHHHHHHHHHHHHHHHHTT-SEEEEEE-S--

Radius of gyration: 13.58 Å; chains: 1; bounding box: 31×26×39 Å

pLDDT: mean 94.6, std 5.12, range [60.72, 98.69]